Protein AF-A0A1M3CKR0-F1 (afdb_monomer)

Sequence (120 aa):
MLYFRGLHEDHRSVPDGVIRMSELWDAAGWQTMRSYVLAIVPIAEQAYTDLSDALEEGGFTFDFDFIPAVVGALDWSEYGPDRHGEPEEFVETVMASVAGRRRHVAAEALASENIIARKS

pLDDT: mean 84.42, std 11.02, range [51.0, 95.88]

Mean predicted aligned error: 6.71 Å

Secondary structure (DSSP, 8-state):
-HHHHHHHHTT----HHHHHHHHHHHHHHHHHHHHHHHHHHHHHHHHHHHHHHHHHHHT--IIIIIHHHHHHHEEEETTEEEE-S-HHHHHHHHHHHHHHHHHHHHHHHHHHHHHHHHH-

Foldseek 3Di:
DVVLVVCVVVVHDDQPLVVLLVVCCVVVHDVLNVVQVVVCVVLLVVLCVVCVVVCVVVVHDCPPQQVSLSSSQWDQDPVHTDHPDDSVVSSVSSVVRSVVVVVVVVVVVVVVVVVVVVVD

Radius of gyration: 15.77 Å; Cα contacts (8 Å, |Δi|>4): 90; chains: 1; bounding box: 29×50×38 Å

Structure (mmCIF, N/CA/C/O backbone):
data_AF-A0A1M3CK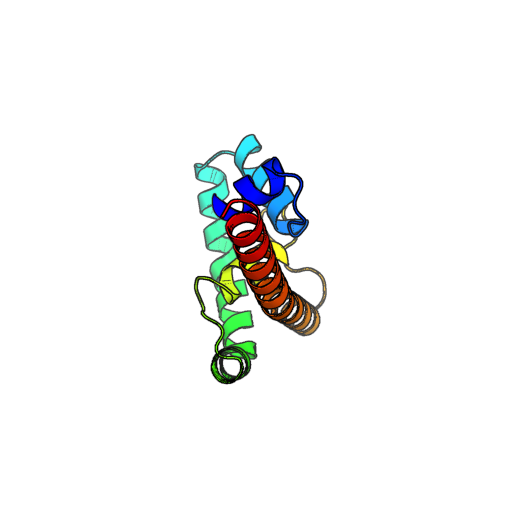R0-F1
#
_entry.id   AF-A0A1M3CKR0-F1
#
loop_
_atom_site.group_PDB
_atom_site.id
_atom_site.type_symbol
_atom_site.label_atom_id
_atom_site.label_alt_id
_atom_site.label_comp_id
_atom_site.label_asym_id
_atom_site.label_entity_id
_atom_site.label_seq_id
_atom_site.pdbx_PDB_ins_code
_atom_site.Cartn_x
_atom_site.Cartn_y
_atom_site.Cartn_z
_atom_site.occupancy
_atom_site.B_iso_or_equiv
_atom_site.auth_seq_id
_atom_site.auth_comp_id
_atom_site.auth_asym_id
_atom_site.auth_atom_id
_atom_site.pdbx_PDB_model_num
ATOM 1 N N . MET A 1 1 ? 2.021 8.449 -4.002 1.00 62.03 1 MET A N 1
ATOM 2 C CA . MET A 1 1 ? 3.227 8.650 -4.835 1.00 62.03 1 MET A CA 1
ATOM 3 C C . MET A 1 1 ? 3.930 9.960 -4.505 1.00 62.03 1 MET A C 1
ATOM 5 O O . MET A 1 1 ? 4.907 9.901 -3.777 1.00 62.03 1 MET A O 1
ATOM 9 N N . LEU A 1 2 ? 3.413 11.130 -4.910 1.00 66.38 2 LEU A N 1
ATOM 10 C CA . LEU A 1 2 ? 4.089 12.420 -4.659 1.00 66.38 2 LEU A CA 1
ATOM 11 C C . LEU A 1 2 ? 4.348 12.717 -3.171 1.00 66.38 2 LEU A C 1
ATOM 13 O O . LEU A 1 2 ? 5.404 13.236 -2.841 1.00 66.38 2 LEU A O 1
ATOM 17 N N . TYR A 1 3 ? 3.434 12.318 -2.278 1.00 69.81 3 TYR A N 1
ATOM 18 C CA . TYR A 1 3 ? 3.640 12.425 -0.827 1.00 69.81 3 TYR A CA 1
ATOM 19 C C . TYR A 1 3 ? 4.904 11.685 -0.359 1.00 69.81 3 TYR A C 1
ATOM 21 O O . TYR A 1 3 ? 5.778 12.294 0.244 1.00 69.81 3 TYR A O 1
ATOM 29 N N . PHE A 1 4 ? 5.043 10.396 -0.686 1.00 68.81 4 PHE A N 1
ATOM 30 C CA . PHE A 1 4 ? 6.212 9.607 -0.282 1.00 68.81 4 PHE A CA 1
ATOM 31 C C . PHE A 1 4 ? 7.494 10.029 -0.981 1.00 68.81 4 PHE A C 1
ATOM 33 O O . PHE A 1 4 ? 8.553 9.970 -0.373 1.00 68.81 4 PHE A O 1
ATOM 40 N N . ARG A 1 5 ? 7.398 10.478 -2.235 1.00 70.38 5 ARG A N 1
ATOM 41 C CA . ARG A 1 5 ? 8.544 11.048 -2.938 1.00 70.38 5 ARG A CA 1
ATOM 42 C C . ARG A 1 5 ? 9.067 12.283 -2.204 1.00 70.38 5 ARG A C 1
ATOM 44 O O . ARG A 1 5 ? 10.255 12.342 -1.932 1.00 70.38 5 ARG A O 1
ATOM 51 N N . GLY A 1 6 ? 8.177 13.188 -1.790 1.00 72.69 6 GLY A N 1
ATOM 52 C CA . GLY A 1 6 ? 8.547 14.332 -0.955 1.00 72.69 6 GLY A CA 1
ATOM 53 C C . GLY A 1 6 ? 9.144 13.913 0.391 1.00 72.69 6 GLY A C 1
ATOM 54 O O . GLY A 1 6 ? 10.178 14.435 0.781 1.00 72.69 6 GLY A O 1
ATOM 55 N N . LEU A 1 7 ? 8.562 12.915 1.072 1.00 72.25 7 LEU A N 1
ATOM 56 C CA . LEU A 1 7 ? 9.148 12.370 2.306 1.00 72.25 7 LEU A CA 1
ATOM 57 C C . LEU A 1 7 ? 10.575 11.841 2.084 1.00 72.25 7 LEU A C 1
ATOM 59 O O . LEU A 1 7 ? 11.463 12.143 2.874 1.00 72.25 7 LEU A O 1
ATOM 63 N N . HIS A 1 8 ? 10.792 11.072 1.017 1.00 71.56 8 HIS A N 1
ATOM 64 C CA . HIS A 1 8 ? 12.092 10.491 0.691 1.00 71.56 8 HIS A CA 1
ATOM 65 C C . HIS A 1 8 ? 13.125 11.568 0.324 1.00 71.56 8 HIS A C 1
ATOM 67 O O . HIS A 1 8 ? 14.253 11.534 0.813 1.00 71.56 8 HIS A O 1
ATOM 73 N N . GLU A 1 9 ? 12.729 12.550 -0.490 1.00 76.12 9 GLU A N 1
ATOM 74 C CA . GLU A 1 9 ? 13.554 13.712 -0.851 1.00 76.12 9 GLU A CA 1
ATOM 75 C C . GLU A 1 9 ? 13.908 14.570 0.382 1.00 76.12 9 GLU A C 1
ATOM 77 O O . GLU A 1 9 ? 15.019 15.085 0.468 1.00 76.12 9 GLU A O 1
ATOM 82 N N . ASP A 1 10 ? 13.021 14.635 1.382 1.00 75.94 10 ASP A N 1
ATOM 83 C CA . ASP A 1 10 ? 13.253 15.284 2.682 1.00 75.94 10 ASP A CA 1
ATOM 84 C C . ASP A 1 10 ? 14.053 14.414 3.682 1.00 75.94 10 ASP A C 1
ATOM 86 O O . ASP A 1 10 ? 14.173 14.770 4.858 1.00 75.94 10 ASP A O 1
ATOM 90 N N . HIS A 1 11 ? 14.570 13.251 3.262 1.00 70.50 11 HIS A N 1
ATOM 91 C CA . HIS A 1 11 ? 15.238 12.256 4.117 1.00 70.50 11 HIS A CA 1
ATOM 92 C C . HIS A 1 11 ? 14.393 11.762 5.306 1.00 70.50 11 HIS A C 1
ATOM 94 O O . HIS A 1 11 ? 14.924 11.325 6.333 1.00 70.50 11 HIS A O 1
ATOM 100 N N . ARG A 1 12 ? 13.063 11.816 5.184 1.00 69.94 12 ARG A N 1
ATOM 101 C CA . ARG A 1 12 ? 12.139 11.212 6.146 1.00 69.94 12 ARG A CA 1
ATOM 102 C C . ARG A 1 12 ? 11.995 9.718 5.870 1.00 69.94 12 ARG A C 1
ATOM 104 O O . ARG A 1 12 ? 12.202 9.246 4.756 1.00 69.94 12 ARG A O 1
ATOM 111 N N . SER A 1 13 ? 11.653 8.965 6.914 1.00 74.31 13 SER A N 1
ATOM 112 C CA . SER A 1 13 ? 11.474 7.515 6.811 1.00 74.31 13 SER A CA 1
ATOM 113 C C . SER A 1 13 ? 10.296 7.193 5.889 1.00 74.31 13 SER A C 1
ATOM 115 O O . SER A 1 13 ? 9.172 7.644 6.112 1.00 74.31 13 SER A O 1
ATOM 117 N N . VAL A 1 14 ? 10.575 6.411 4.852 1.00 74.88 14 VAL A N 1
ATOM 118 C CA . VAL A 1 14 ? 9.616 5.915 3.864 1.00 74.88 14 VAL A CA 1
ATOM 119 C C . VAL A 1 14 ? 9.779 4.395 3.800 1.00 74.88 14 VAL A C 1
ATOM 121 O O . VAL A 1 14 ? 10.913 3.931 3.908 1.00 74.88 14 VAL A O 1
ATOM 124 N N . PRO A 1 15 ? 8.698 3.606 3.649 1.00 81.56 15 PRO A N 1
ATOM 125 C CA . PRO A 1 15 ? 8.827 2.157 3.520 1.00 81.56 15 PRO A CA 1
ATOM 126 C C . PRO A 1 15 ? 9.697 1.769 2.317 1.00 81.56 15 PRO A C 1
ATOM 128 O O . PRO A 1 15 ? 9.524 2.328 1.231 1.00 81.56 15 PRO A O 1
ATOM 131 N N . ASP A 1 16 ? 10.572 0.777 2.490 1.00 85.00 16 ASP A N 1
ATOM 132 C CA . ASP A 1 16 ? 11.518 0.329 1.457 1.00 85.00 16 ASP A CA 1
ATOM 133 C C . ASP A 1 16 ? 10.819 -0.060 0.146 1.00 85.00 16 ASP A C 1
ATOM 135 O O . ASP A 1 16 ? 11.302 0.269 -0.939 1.00 85.00 16 ASP A O 1
ATOM 139 N N . GLY A 1 17 ? 9.635 -0.682 0.221 1.00 88.12 17 GLY A N 1
ATOM 140 C CA . GLY A 1 17 ? 8.830 -1.003 -0.959 1.00 88.12 17 GLY A CA 1
ATOM 141 C C . GLY A 1 17 ? 8.449 0.238 -1.772 1.00 88.12 17 GLY A C 1
ATOM 142 O O . GLY A 1 17 ? 8.514 0.225 -2.999 1.00 88.12 17 GLY A O 1
ATOM 143 N N . VAL A 1 18 ? 8.150 1.363 -1.113 1.00 87.38 18 VAL A N 1
ATOM 144 C CA . VAL A 1 18 ? 7.838 2.624 -1.805 1.00 87.38 18 VAL A CA 1
ATOM 145 C C . VAL A 1 18 ? 9.076 3.220 -2.478 1.00 87.38 18 VAL A C 1
ATOM 147 O O . VAL A 1 18 ? 8.954 3.772 -3.573 1.00 87.38 18 VAL A O 1
ATOM 150 N N . ILE A 1 19 ? 10.254 3.096 -1.857 1.00 87.62 19 ILE A N 1
ATOM 151 C CA . ILE A 1 19 ? 11.527 3.532 -2.452 1.00 87.62 19 ILE A CA 1
ATOM 152 C C . ILE A 1 19 ? 11.790 2.721 -3.724 1.00 87.62 19 ILE A C 1
ATOM 154 O O . ILE A 1 19 ? 11.913 3.303 -4.802 1.00 87.62 19 ILE A O 1
ATOM 158 N N . ARG A 1 20 ? 11.749 1.386 -3.626 1.00 89.38 20 ARG A N 1
ATOM 159 C CA . ARG A 1 20 ? 11.969 0.483 -4.769 1.00 89.38 20 ARG A CA 1
ATOM 160 C C . ARG A 1 20 ? 10.967 0.708 -5.899 1.00 89.38 20 ARG A C 1
ATOM 162 O O . ARG A 1 20 ? 11.340 0.737 -7.068 1.00 89.38 20 ARG A O 1
ATOM 169 N N . MET A 1 21 ? 9.699 0.926 -5.564 1.00 91.06 21 MET A N 1
ATOM 170 C CA . MET A 1 21 ? 8.663 1.276 -6.536 1.00 91.06 21 MET A CA 1
ATOM 171 C C . MET A 1 21 ? 8.963 2.593 -7.263 1.00 91.06 21 MET A C 1
ATOM 173 O O . MET A 1 21 ? 8.771 2.677 -8.476 1.00 91.06 21 MET A O 1
ATOM 177 N N . SER A 1 22 ? 9.456 3.610 -6.548 1.00 87.88 22 SER A N 1
ATOM 178 C CA . SER A 1 22 ? 9.839 4.892 -7.151 1.00 87.88 22 SER A CA 1
ATOM 179 C C . SER A 1 22 ? 11.046 4.750 -8.081 1.00 87.88 22 SER A C 1
ATOM 181 O O . SER A 1 22 ? 11.037 5.315 -9.171 1.00 87.88 22 SER A O 1
ATOM 183 N N . GLU A 1 23 ? 12.058 3.975 -7.690 1.00 89.69 23 GLU A N 1
ATOM 184 C CA . GLU A 1 23 ? 13.228 3.689 -8.534 1.00 89.69 23 GLU A CA 1
ATOM 185 C C . GLU A 1 23 ? 12.826 2.949 -9.818 1.00 89.69 23 GLU A C 1
ATOM 187 O O . GLU A 1 23 ? 13.259 3.305 -10.915 1.00 89.69 23 GLU A O 1
ATOM 192 N N . LEU A 1 24 ? 11.933 1.960 -9.704 1.00 90.81 24 LEU A N 1
ATOM 193 C CA . LEU A 1 24 ? 11.375 1.250 -10.856 1.00 90.81 24 LEU A CA 1
ATOM 194 C C . LEU A 1 24 ? 10.540 2.158 -11.750 1.00 90.81 24 LEU A C 1
ATOM 196 O O . LEU A 1 24 ? 10.590 2.014 -12.969 1.00 90.81 24 LEU A O 1
ATOM 200 N N . TRP A 1 25 ? 9.800 3.105 -11.176 1.00 90.31 25 TRP A N 1
ATOM 201 C CA . TRP A 1 25 ? 9.081 4.099 -11.962 1.00 90.31 25 TRP A CA 1
ATOM 202 C C . TRP A 1 25 ? 10.031 4.949 -12.804 1.00 90.31 25 TRP A C 1
ATOM 204 O O . TRP A 1 25 ? 9.786 5.138 -13.999 1.00 90.31 25 TRP A O 1
ATOM 214 N N . ASP A 1 26 ? 11.120 5.425 -12.201 1.00 89.94 26 ASP A N 1
ATOM 215 C CA . ASP A 1 26 ? 12.119 6.242 -12.886 1.00 89.94 26 ASP A CA 1
ATOM 216 C C . ASP A 1 26 ? 12.869 5.439 -13.972 1.00 89.94 26 ASP A C 1
ATOM 218 O O . ASP A 1 26 ? 13.189 5.989 -15.027 1.00 89.94 26 ASP A O 1
ATOM 222 N N . ALA A 1 27 ? 13.089 4.135 -13.767 1.00 92.38 27 ALA A N 1
ATOM 223 C CA . ALA A 1 27 ? 13.782 3.263 -14.720 1.00 92.38 27 ALA A CA 1
ATOM 224 C C . ALA A 1 27 ? 12.888 2.729 -15.857 1.00 92.38 27 ALA A C 1
ATOM 226 O O . ALA A 1 27 ? 13.282 2.743 -17.024 1.00 92.38 27 ALA A O 1
ATOM 227 N N . ALA A 1 28 ? 11.694 2.228 -15.532 1.00 89.44 28 ALA A N 1
ATOM 228 C CA . ALA A 1 28 ? 10.821 1.508 -16.463 1.00 89.44 28 ALA A CA 1
ATOM 229 C C . ALA A 1 28 ? 9.774 2.406 -17.144 1.00 89.44 28 ALA A C 1
ATOM 231 O O . ALA A 1 28 ? 9.190 2.023 -18.163 1.00 89.44 28 ALA A O 1
ATOM 232 N N . GLY A 1 29 ? 9.527 3.595 -16.588 1.00 89.94 29 GLY A N 1
ATOM 233 C CA . GLY A 1 29 ? 8.586 4.573 -17.114 1.00 89.94 29 GLY A CA 1
ATOM 234 C C . GLY A 1 29 ? 7.108 4.209 -16.921 1.00 89.94 29 GLY A C 1
ATOM 235 O O . GLY A 1 29 ? 6.721 3.135 -16.454 1.00 89.94 29 GLY A O 1
ATOM 236 N N . TRP A 1 30 ? 6.240 5.146 -17.307 1.00 88.88 30 TRP A N 1
ATOM 237 C CA . TRP A 1 30 ? 4.816 5.119 -16.956 1.00 88.88 30 TRP A CA 1
ATOM 238 C C . TRP A 1 30 ? 4.027 3.930 -17.535 1.00 88.88 30 TRP A C 1
ATOM 240 O O . TRP A 1 30 ? 3.058 3.486 -16.920 1.00 88.88 30 TRP A O 1
ATOM 250 N N . GLN A 1 31 ? 4.405 3.414 -18.711 1.00 91.19 31 GLN A N 1
ATOM 251 C CA . GLN A 1 31 ? 3.677 2.322 -19.378 1.00 91.19 31 GLN A CA 1
ATOM 252 C C . GLN A 1 31 ? 3.851 0.998 -18.634 1.00 91.19 31 GLN A C 1
ATOM 254 O O . GLN A 1 31 ? 2.870 0.309 -18.351 1.00 91.19 31 GLN A O 1
ATOM 259 N N . THR A 1 32 ? 5.089 0.673 -18.267 1.00 90.62 32 THR A N 1
ATOM 260 C CA . THR A 1 32 ? 5.414 -0.520 -17.481 1.00 90.62 32 THR A CA 1
ATOM 261 C C . THR A 1 32 ? 4.780 -0.431 -16.100 1.00 90.62 32 THR A C 1
ATOM 263 O O . THR A 1 32 ? 4.066 -1.341 -15.683 1.00 90.62 32 THR A O 1
ATOM 266 N N . MET A 1 33 ? 4.911 0.723 -15.442 1.00 90.56 33 MET A N 1
ATOM 267 C CA . MET A 1 33 ? 4.310 0.941 -14.126 1.00 90.56 33 MET A CA 1
ATOM 268 C C . MET A 1 33 ? 2.788 0.830 -14.131 1.00 90.56 33 MET A C 1
ATOM 270 O O . MET A 1 33 ? 2.210 0.336 -13.167 1.00 90.56 33 MET A O 1
ATOM 274 N N . ARG A 1 34 ? 2.119 1.220 -15.222 1.00 90.44 34 ARG A N 1
ATOM 275 C CA . ARG A 1 34 ? 0.676 0.999 -15.366 1.00 90.44 34 ARG A CA 1
ATOM 276 C C . ARG A 1 34 ? 0.324 -0.489 -15.308 1.00 90.44 34 ARG A C 1
ATOM 278 O O . ARG A 1 34 ? -0.678 -0.838 -14.695 1.00 90.44 34 ARG A O 1
ATOM 285 N N . SER A 1 35 ? 1.138 -1.350 -15.915 1.00 91.38 35 SER A N 1
ATOM 286 C CA . SER A 1 35 ? 0.933 -2.803 -15.865 1.00 91.38 35 SER A CA 1
ATOM 287 C C . SER A 1 35 ? 1.171 -3.351 -14.457 1.00 91.38 35 SER A C 1
ATOM 289 O O . SER A 1 35 ? 0.382 -4.159 -13.977 1.00 91.38 35 SER A O 1
ATOM 291 N N . TYR A 1 36 ? 2.190 -2.853 -13.753 1.00 91.88 36 TYR A N 1
ATOM 292 C CA . TYR A 1 36 ? 2.460 -3.242 -12.364 1.00 91.88 36 TYR A CA 1
ATOM 293 C C . TYR A 1 36 ? 1.349 -2.831 -11.408 1.00 91.88 36 TYR A C 1
ATOM 295 O O . TYR A 1 36 ? 0.929 -3.637 -10.591 1.00 91.88 36 TYR A O 1
ATOM 303 N N . VAL A 1 37 ? 0.802 -1.623 -11.547 1.00 86.88 37 VAL A N 1
ATOM 304 C CA . VAL A 1 37 ? -0.336 -1.182 -10.727 1.00 86.88 37 VAL A CA 1
ATOM 305 C C . VAL A 1 37 ? -1.551 -2.096 -10.914 1.00 86.88 37 VAL A C 1
ATOM 307 O O . VAL A 1 37 ? -2.233 -2.397 -9.940 1.00 86.88 37 VAL A O 1
ATOM 310 N N . LEU A 1 38 ? -1.805 -2.586 -12.132 1.00 91.50 38 LEU A N 1
ATOM 311 C CA . LEU A 1 38 ? -2.891 -3.543 -12.371 1.00 91.50 38 LEU A CA 1
ATOM 312 C C . LEU A 1 38 ? -2.653 -4.889 -11.672 1.00 91.50 38 LEU A C 1
ATOM 314 O O . LEU A 1 38 ? -3.612 -5.497 -11.208 1.00 91.50 38 LEU A O 1
ATOM 318 N N . ALA A 1 39 ? -1.399 -5.330 -11.553 1.00 92.12 39 ALA A N 1
ATOM 319 C CA . ALA A 1 39 ? -1.053 -6.568 -10.853 1.00 92.12 39 ALA A CA 1
ATOM 320 C C . ALA A 1 39 ? -1.268 -6.485 -9.328 1.00 92.12 39 ALA A C 1
ATOM 322 O O . ALA A 1 39 ? -1.469 -7.509 -8.684 1.00 92.12 39 ALA A O 1
ATOM 323 N N . ILE A 1 40 ? -1.285 -5.277 -8.755 1.00 93.00 40 ILE A N 1
ATOM 324 C CA . ILE A 1 40 ? -1.525 -5.061 -7.316 1.00 93.00 40 ILE A CA 1
ATOM 325 C C . ILE A 1 40 ? -2.991 -5.247 -6.955 1.00 93.00 40 ILE A C 1
ATOM 327 O O . ILE A 1 40 ? -3.282 -5.652 -5.837 1.00 93.00 40 ILE A O 1
ATOM 331 N N . VAL A 1 41 ? -3.913 -4.942 -7.874 1.00 92.31 41 VAL A N 1
ATOM 332 C CA . VAL A 1 41 ? 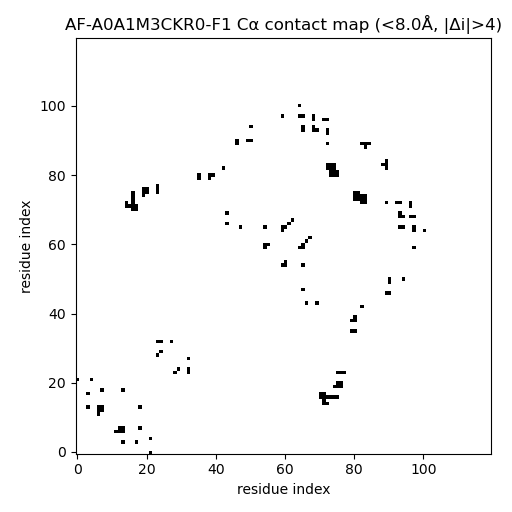-5.362 -4.953 -7.613 1.00 92.31 41 VAL A CA 1
ATOM 333 C C . VAL A 1 41 ? -5.824 -6.233 -6.905 1.00 92.31 41 VAL A C 1
ATOM 335 O O . VAL A 1 41 ? -6.363 -6.099 -5.811 1.00 92.31 41 VAL A O 1
ATOM 338 N N . PRO A 1 42 ? -5.559 -7.454 -7.414 1.00 93.12 42 PRO A N 1
ATOM 339 C CA . PRO A 1 42 ? -5.994 -8.673 -6.727 1.00 93.12 42 PRO A CA 1
ATOM 340 C C . PRO A 1 42 ? -5.350 -8.858 -5.344 1.00 93.12 42 PRO A C 1
ATOM 342 O O . PRO A 1 42 ? -5.981 -9.396 -4.438 1.00 93.12 42 PRO A O 1
ATOM 345 N N . ILE A 1 43 ? -4.112 -8.392 -5.150 1.00 93.19 43 ILE A N 1
ATOM 346 C CA . ILE A 1 43 ? -3.420 -8.460 -3.854 1.00 93.19 43 ILE A CA 1
ATOM 347 C C . ILE A 1 43 ? -4.089 -7.512 -2.851 1.00 93.19 43 ILE A C 1
ATOM 349 O O . ILE A 1 43 ? -4.353 -7.887 -1.710 1.00 93.19 43 ILE A O 1
ATOM 353 N N . ALA A 1 44 ? -4.387 -6.287 -3.286 1.00 94.25 44 ALA A N 1
ATOM 354 C CA . ALA A 1 44 ? -5.060 -5.284 -2.474 1.00 94.25 44 ALA A CA 1
ATOM 355 C C . ALA A 1 44 ? -6.502 -5.692 -2.141 1.00 94.25 44 ALA A C 1
ATOM 357 O O . ALA A 1 44 ? -6.936 -5.491 -1.014 1.00 94.25 44 ALA A O 1
ATOM 358 N N . GLU A 1 45 ? -7.235 -6.281 -3.087 1.00 94.69 45 GLU A N 1
ATOM 359 C CA . GLU A 1 45 ? -8.597 -6.781 -2.864 1.00 94.69 45 GLU A CA 1
ATOM 360 C C . GLU A 1 45 ? -8.629 -7.903 -1.821 1.00 94.69 45 GLU A C 1
ATOM 362 O O . GLU A 1 45 ? -9.463 -7.874 -0.913 1.00 94.69 45 GLU A O 1
ATOM 367 N N . GLN A 1 46 ? -7.695 -8.855 -1.909 1.00 94.38 46 GLN A N 1
ATOM 368 C CA . GLN A 1 46 ? -7.590 -9.932 -0.927 1.00 94.38 46 GLN A CA 1
ATOM 369 C C . GLN A 1 46 ? -7.260 -9.375 0.463 1.00 94.38 46 GLN A C 1
ATOM 371 O O . GLN A 1 46 ? -8.004 -9.608 1.410 1.00 94.38 46 GLN A O 1
ATOM 376 N N . ALA A 1 47 ? -6.211 -8.554 0.573 1.00 94.94 47 ALA A N 1
ATOM 377 C CA . ALA A 1 47 ? -5.831 -7.963 1.853 1.00 94.94 47 ALA A CA 1
ATOM 378 C C . ALA A 1 47 ? -6.933 -7.066 2.440 1.00 94.94 47 ALA A C 1
ATOM 380 O O . ALA A 1 47 ? -7.100 -7.020 3.653 1.00 94.94 47 ALA A O 1
ATOM 381 N N . TYR A 1 48 ? -7.700 -6.361 1.602 1.00 95.38 48 TYR A N 1
ATOM 382 C CA . TYR A 1 48 ? -8.823 -5.552 2.073 1.00 95.38 48 TYR A CA 1
ATOM 383 C C . TYR A 1 48 ? -9.961 -6.421 2.607 1.00 95.38 48 TYR A C 1
ATOM 385 O O . TYR A 1 48 ? -10.538 -6.085 3.633 1.00 95.38 48 TYR A O 1
ATOM 393 N N . THR A 1 49 ? -10.248 -7.548 1.953 1.00 95.88 49 THR A N 1
ATOM 394 C CA . THR A 1 49 ? -11.246 -8.519 2.428 1.00 95.88 49 THR A CA 1
ATOM 395 C C . THR A 1 49 ? -10.894 -9.038 3.821 1.00 95.88 49 THR A C 1
ATOM 397 O O . THR A 1 49 ? -11.773 -9.165 4.667 1.00 95.88 49 THR A O 1
ATOM 400 N N . ASP A 1 50 ? -9.608 -9.275 4.077 1.00 95.00 50 ASP A N 1
ATOM 401 C CA . ASP A 1 50 ? -9.137 -9.797 5.362 1.00 95.00 50 ASP A CA 1
ATOM 402 C C . ASP A 1 50 ? -9.044 -8.711 6.454 1.00 95.00 50 ASP A C 1
ATOM 404 O O . ASP A 1 50 ? -9.009 -9.025 7.644 1.00 95.00 50 ASP A O 1
ATOM 408 N N . LEU A 1 51 ? -9.009 -7.427 6.071 1.00 95.44 51 LEU A N 1
ATOM 409 C CA . LEU A 1 51 ? -8.750 -6.302 6.978 1.00 95.44 51 LEU A CA 1
ATOM 410 C C . LEU A 1 51 ? -9.887 -5.294 7.121 1.00 95.44 51 LEU A C 1
ATOM 412 O O . LEU A 1 51 ? -9.774 -4.414 7.976 1.00 95.44 51 LEU A O 1
ATOM 416 N N . SER A 1 52 ? -10.950 -5.371 6.318 1.00 94.88 52 SER A N 1
ATOM 417 C CA . SER A 1 52 ? -11.986 -4.330 6.245 1.00 94.88 52 SER A CA 1
ATOM 418 C C . SER A 1 52 ? -12.539 -3.963 7.619 1.00 94.88 52 SER A C 1
ATOM 420 O O . SER A 1 52 ? -12.558 -2.786 7.972 1.00 94.88 52 SER A O 1
ATOM 422 N N . ASP A 1 53 ? -12.878 -4.964 8.429 1.00 95.19 53 ASP A N 1
ATOM 423 C CA . ASP A 1 53 ? -13.466 -4.765 9.755 1.00 95.19 53 ASP A CA 1
ATOM 424 C C . ASP A 1 53 ? -12.490 -4.049 10.700 1.00 95.19 53 ASP A C 1
ATOM 426 O O . ASP A 1 53 ? -12.855 -3.099 11.393 1.00 95.19 53 ASP A O 1
ATOM 430 N N . ALA A 1 54 ? -11.214 -4.447 10.682 1.00 93.62 54 ALA A N 1
ATOM 431 C CA . ALA A 1 54 ? -10.174 -3.838 11.507 1.00 93.62 54 ALA A CA 1
ATOM 432 C C . ALA A 1 54 ? -9.840 -2.403 11.061 1.00 93.62 54 ALA A C 1
ATOM 434 O O . ALA A 1 54 ? -9.534 -1.539 11.888 1.00 93.62 54 ALA A O 1
ATOM 435 N N . LEU A 1 55 ? -9.894 -2.136 9.753 1.00 93.25 55 LEU A N 1
ATOM 436 C CA . LEU A 1 55 ? -9.710 -0.796 9.201 1.00 93.25 55 LEU A CA 1
ATOM 437 C C . LEU A 1 55 ? -10.857 0.126 9.623 1.00 93.25 55 LEU A C 1
ATOM 439 O O . LEU A 1 55 ? -10.598 1.243 10.075 1.00 93.25 55 LEU A O 1
ATOM 443 N N . GLU A 1 56 ? -12.098 -0.351 9.532 1.00 93.50 56 GLU A N 1
ATOM 444 C CA . GLU A 1 56 ? -13.288 0.391 9.951 1.00 93.50 56 GLU A CA 1
ATOM 445 C C . GLU A 1 56 ? -13.287 0.672 11.457 1.00 93.50 56 GLU A C 1
ATOM 447 O O . GLU A 1 56 ? -13.437 1.828 11.861 1.00 93.50 56 GLU A O 1
ATOM 452 N N . GLU A 1 57 ? -13.034 -0.340 12.292 1.00 91.94 57 GLU A N 1
ATOM 453 C CA . GLU A 1 57 ? -12.949 -0.181 13.749 1.00 91.94 57 GLU A CA 1
ATOM 454 C C . GLU A 1 57 ? -11.827 0.792 14.150 1.00 91.94 57 GLU A C 1
ATOM 456 O O . GLU A 1 57 ? -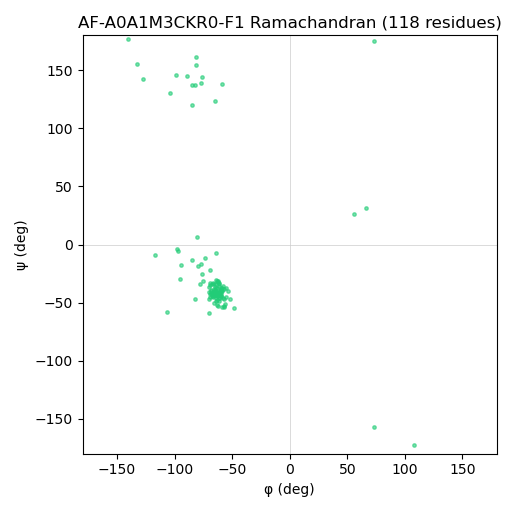11.992 1.631 15.041 1.00 91.94 57 GLU A O 1
ATOM 461 N N . GLY A 1 58 ? -10.692 0.737 13.450 1.00 87.62 58 GLY A N 1
ATOM 462 C CA . GLY A 1 58 ? -9.565 1.644 13.659 1.00 87.62 58 GLY A CA 1
ATOM 463 C C . GLY A 1 58 ? -9.784 3.072 13.141 1.00 87.62 58 GLY A C 1
ATOM 464 O O . GLY A 1 58 ? -8.989 3.968 13.464 1.00 87.62 58 GLY A O 1
ATOM 465 N N . GLY A 1 59 ? -10.845 3.308 12.361 1.00 90.62 59 GLY A N 1
ATOM 466 C CA . GLY A 1 59 ? -11.114 4.576 11.682 1.00 90.62 59 GLY A CA 1
ATOM 467 C C . GLY A 1 59 ? -10.089 4.905 10.592 1.00 90.62 59 GLY A C 1
ATOM 468 O O . GLY A 1 59 ? -9.771 6.078 10.389 1.00 90.62 59 GLY A O 1
ATOM 469 N N . PHE A 1 60 ? -9.527 3.884 9.945 1.00 90.06 60 PHE A N 1
ATOM 470 C CA . PHE A 1 60 ? -8.569 4.016 8.851 1.00 90.06 60 PHE A CA 1
ATOM 471 C C . PHE A 1 60 ? -9.283 4.080 7.504 1.00 90.06 60 PHE A C 1
ATOM 473 O O . PHE A 1 60 ? -10.298 3.430 7.268 1.00 90.06 60 PHE A O 1
ATOM 480 N N . THR A 1 61 ? -8.731 4.870 6.593 1.00 90.69 61 THR A N 1
ATOM 481 C CA . THR A 1 61 ? -9.307 5.097 5.271 1.00 90.69 61 THR A CA 1
ATOM 482 C C . THR A 1 61 ? -8.634 4.236 4.210 1.00 90.69 61 THR A C 1
ATOM 484 O O . THR A 1 61 ? -7.422 4.002 4.233 1.00 90.69 61 THR A O 1
ATOM 487 N N . PHE A 1 62 ? -9.421 3.811 3.224 1.00 89.44 62 PHE A N 1
ATOM 488 C CA . PHE A 1 62 ? -8.931 2.989 2.122 1.00 89.44 62 PHE A CA 1
ATOM 489 C C . PHE A 1 62 ? -7.801 3.680 1.332 1.00 89.44 62 PHE A C 1
ATOM 491 O O . PHE A 1 62 ? -6.703 3.140 1.199 1.00 89.44 62 PHE A O 1
ATOM 498 N N . ASP A 1 63 ? -8.039 4.908 0.863 1.00 88.44 63 ASP A N 1
ATOM 499 C CA . ASP A 1 63 ? -7.115 5.605 -0.040 1.00 88.44 63 ASP A CA 1
ATOM 500 C C . ASP A 1 63 ? -5.891 6.206 0.663 1.00 88.44 63 ASP A C 1
ATOM 502 O O . ASP A 1 63 ? -4.806 6.270 0.075 1.00 88.44 63 ASP A O 1
ATOM 506 N N . PHE A 1 64 ? -6.042 6.682 1.907 1.00 83.25 64 PHE A N 1
ATOM 507 C CA . PHE A 1 64 ? -4.949 7.367 2.601 1.00 83.25 64 PHE A CA 1
ATOM 508 C C . PHE A 1 64 ? -4.147 6.455 3.511 1.00 83.25 64 PHE A C 1
ATOM 510 O O . PHE A 1 64 ? -2.952 6.709 3.656 1.00 83.25 64 PHE A O 1
ATOM 517 N N . ASP A 1 65 ? -4.735 5.403 4.076 1.00 88.81 65 ASP A N 1
ATOM 518 C CA . ASP A 1 65 ? -4.039 4.524 5.013 1.00 88.81 65 ASP A CA 1
ATOM 519 C C . ASP A 1 65 ? -3.710 3.178 4.367 1.00 88.81 65 ASP A C 1
ATOM 521 O O . ASP A 1 65 ? -2.533 2.828 4.250 1.00 88.81 65 ASP A O 1
ATOM 525 N N . PHE A 1 66 ? -4.732 2.466 3.888 1.00 93.06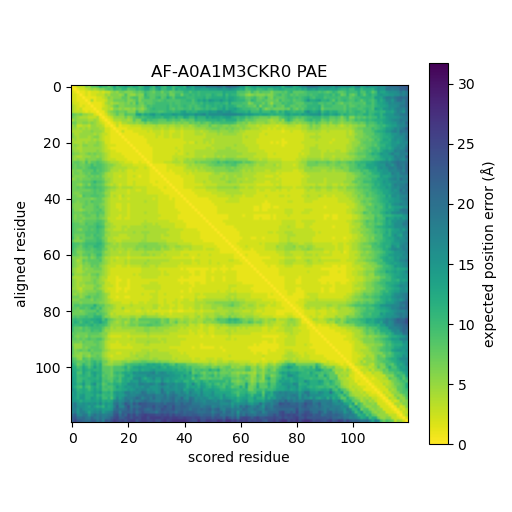 66 PHE A N 1
ATOM 526 C CA . PHE A 1 66 ? -4.606 1.083 3.431 1.00 93.06 66 PHE A CA 1
ATOM 527 C C . PHE A 1 66 ? -3.805 0.935 2.130 1.00 93.06 66 PHE A C 1
ATOM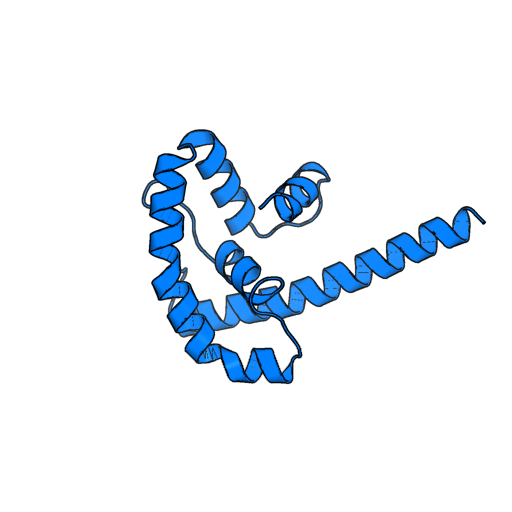 529 O O . PHE A 1 66 ? -2.767 0.277 2.132 1.00 93.06 66 PHE A O 1
ATOM 536 N N . ILE A 1 67 ? -4.224 1.570 1.028 1.00 92.44 67 ILE A N 1
ATOM 537 C CA . ILE A 1 67 ? -3.546 1.420 -0.275 1.00 92.44 67 ILE A CA 1
ATOM 538 C C . ILE A 1 67 ? -2.052 1.771 -0.195 1.00 92.44 67 ILE A C 1
ATOM 540 O O . ILE A 1 67 ? -1.216 1.014 -0.693 1.00 92.44 67 ILE A O 1
ATOM 544 N N . PRO A 1 68 ? -1.659 2.872 0.460 1.00 89.25 68 PRO A N 1
ATOM 545 C CA . PRO A 1 68 ? -0.252 3.172 0.675 1.00 89.25 68 PRO A CA 1
ATOM 546 C C . PRO A 1 68 ? 0.520 2.136 1.494 1.00 89.25 68 PRO A C 1
ATOM 548 O O . PRO A 1 68 ? 1.696 1.912 1.210 1.00 89.25 68 PRO A O 1
ATOM 551 N N . ALA A 1 69 ? -0.112 1.523 2.498 1.00 92.31 69 ALA A N 1
ATOM 552 C CA . ALA A 1 69 ? 0.501 0.462 3.289 1.00 92.31 69 ALA A CA 1
ATOM 553 C C . ALA A 1 69 ? 0.706 -0.809 2.454 1.00 92.31 69 ALA A C 1
ATOM 555 O O . ALA A 1 69 ? 1.792 -1.377 2.495 1.00 92.31 69 ALA A O 1
ATOM 556 N N . VAL A 1 70 ? -0.275 -1.186 1.625 1.00 94.25 70 VAL A N 1
ATOM 557 C CA . VAL A 1 70 ? -0.146 -2.276 0.642 1.00 94.25 70 VAL A CA 1
ATOM 558 C C . VAL A 1 70 ? 1.027 -2.009 -0.297 1.00 94.25 70 VAL A C 1
ATOM 560 O O . VAL A 1 70 ? 1.933 -2.825 -0.402 1.00 94.25 70 VAL A O 1
ATOM 563 N N . VAL A 1 71 ? 1.065 -0.832 -0.928 1.00 92.38 71 VAL A N 1
ATOM 564 C CA . VAL A 1 71 ? 2.148 -0.444 -1.849 1.00 92.38 71 VAL A CA 1
ATOM 565 C C . VAL A 1 71 ? 3.522 -0.497 -1.176 1.00 92.38 71 VAL A C 1
ATOM 567 O O . VAL A 1 71 ? 4.495 -0.897 -1.812 1.00 92.38 71 VAL A O 1
ATOM 570 N N . GLY A 1 72 ? 3.609 -0.099 0.095 1.00 91.56 72 GLY A N 1
ATOM 571 C CA . GLY A 1 72 ? 4.856 -0.131 0.857 1.00 91.56 72 GLY A CA 1
ATOM 572 C C . GLY A 1 72 ? 5.281 -1.514 1.346 1.00 91.56 72 GLY A C 1
ATOM 573 O O . GLY A 1 72 ? 6.476 -1.714 1.543 1.00 91.56 72 GLY A O 1
ATOM 574 N N . ALA A 1 73 ? 4.339 -2.441 1.523 1.00 93.62 73 ALA A N 1
ATOM 575 C CA . ALA A 1 73 ? 4.591 -3.815 1.959 1.00 93.62 73 ALA A CA 1
ATOM 576 C C . ALA A 1 73 ? 4.964 -4.766 0.807 1.00 93.62 73 ALA A C 1
ATOM 578 O O . ALA A 1 73 ? 5.409 -5.884 1.054 1.00 93.62 73 ALA A O 1
ATOM 579 N N . LEU A 1 74 ? 4.761 -4.346 -0.442 1.00 94.50 74 LEU A N 1
ATOM 580 C CA . LEU A 1 74 ? 5.120 -5.133 -1.617 1.00 94.50 74 LEU A CA 1
ATOM 581 C C . LEU A 1 74 ? 6.628 -5.094 -1.885 1.00 94.50 74 LEU A C 1
ATOM 583 O O . LEU A 1 74 ? 7.283 -4.055 -1.755 1.00 94.50 74 LEU A O 1
ATOM 587 N N . ASP A 1 75 ? 7.147 -6.222 -2.354 1.00 92.19 75 ASP A N 1
ATOM 588 C CA . ASP A 1 75 ? 8.460 -6.326 -2.965 1.00 92.19 75 ASP A CA 1
ATOM 589 C C . ASP A 1 75 ? 8.355 -5.957 -4.443 1.00 92.19 75 ASP A C 1
ATOM 591 O O . ASP A 1 75 ? 7.629 -6.571 -5.223 1.00 92.19 75 ASP A O 1
ATOM 595 N N . TRP A 1 76 ? 9.090 -4.921 -4.836 1.00 93.25 76 TRP A N 1
ATOM 596 C CA . TRP A 1 76 ? 9.054 -4.397 -6.194 1.00 93.25 76 TRP A CA 1
ATOM 597 C C . TRP A 1 76 ? 10.294 -4.815 -6.973 1.00 93.25 76 TRP A C 1
ATOM 599 O O . TRP A 1 76 ? 11.423 -4.629 -6.512 1.00 93.25 76 TRP A O 1
ATOM 609 N N . SE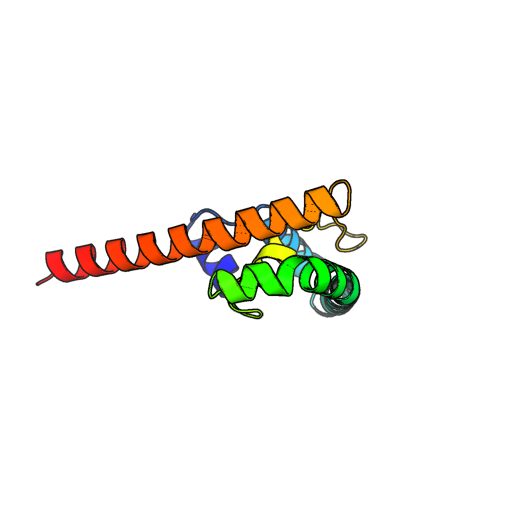R A 1 77 ? 10.079 -5.342 -8.178 1.00 91.75 77 SER A N 1
ATOM 610 C CA . SER A 1 77 ? 11.145 -5.754 -9.092 1.00 91.75 77 SER A CA 1
ATOM 611 C C . SER A 1 77 ? 10.824 -5.413 -10.551 1.00 91.75 77 SER A C 1
ATOM 613 O O . SER A 1 77 ? 9.728 -4.960 -10.886 1.00 91.75 77 SER A O 1
ATOM 615 N N . GLU A 1 78 ? 11.772 -5.692 -11.448 1.00 90.06 78 GLU A N 1
ATOM 616 C CA . GLU A 1 78 ? 11.556 -5.635 -12.900 1.00 90.06 78 GLU A CA 1
ATOM 617 C C . GLU A 1 78 ? 10.530 -6.660 -13.421 1.00 90.06 78 GLU A C 1
ATOM 619 O O . GLU A 1 78 ? 10.161 -6.598 -14.588 1.00 90.06 78 GLU A O 1
ATOM 624 N N . TYR A 1 79 ? 10.060 -7.584 -12.577 1.00 89.81 79 TYR A N 1
ATOM 625 C CA . TYR A 1 79 ? 8.988 -8.533 -12.896 1.00 89.81 79 TYR A CA 1
ATOM 626 C C . TYR A 1 79 ? 7.622 -8.074 -12.371 1.00 89.81 79 TYR A C 1
ATOM 628 O O . TYR A 1 79 ? 6.608 -8.713 -12.646 1.00 89.81 79 TYR A O 1
ATOM 636 N N . GLY A 1 80 ? 7.588 -6.951 -11.651 1.00 89.94 80 GLY A N 1
ATOM 637 C CA . GLY A 1 80 ? 6.394 -6.402 -11.027 1.00 89.94 80 GLY A CA 1
ATOM 638 C C . GLY A 1 80 ? 6.383 -6.545 -9.503 1.00 89.94 80 GLY A C 1
ATOM 639 O O . GLY A 1 80 ? 7.409 -6.889 -8.903 1.00 89.94 80 GLY A O 1
ATOM 640 N N . PRO A 1 81 ? 5.243 -6.200 -8.882 1.00 94.12 81 PRO A N 1
ATOM 641 C CA . PRO A 1 81 ? 5.054 -6.270 -7.444 1.00 94.12 81 PRO A CA 1
ATOM 642 C C . PRO A 1 81 ? 4.700 -7.691 -7.007 1.00 94.12 81 PRO A C 1
ATOM 644 O O . PRO A 1 81 ? 3.845 -8.331 -7.618 1.00 94.12 81 PRO A O 1
ATOM 647 N N . ASP A 1 82 ? 5.306 -8.136 -5.914 1.00 92.00 82 ASP A N 1
ATOM 648 C CA . ASP A 1 82 ? 4.976 -9.392 -5.247 1.00 92.00 82 ASP A CA 1
ATOM 649 C C . ASP A 1 82 ? 4.824 -9.174 -3.739 1.00 92.00 82 ASP A C 1
ATOM 651 O O . ASP A 1 82 ? 5.361 -8.219 -3.172 1.00 92.00 82 ASP A O 1
ATOM 655 N N . ARG A 1 83 ? 4.063 -10.044 -3.078 1.00 89.69 83 ARG A N 1
ATOM 656 C CA . ARG A 1 83 ? 3.962 -10.034 -1.617 1.00 89.69 83 ARG A CA 1
ATOM 657 C C . ARG A 1 83 ? 5.109 -10.843 -1.025 1.00 89.69 83 ARG A C 1
ATOM 659 O O . ARG A 1 83 ? 5.419 -11.932 -1.496 1.00 89.69 83 ARG A O 1
ATOM 666 N N . HIS A 1 84 ? 5.707 -10.325 0.038 1.00 81.88 84 HIS A N 1
ATOM 667 C CA . HIS A 1 84 ? 6.662 -11.099 0.817 1.00 81.88 84 HIS A CA 1
ATOM 668 C C . HIS A 1 84 ? 5.924 -12.104 1.713 1.00 81.88 84 HIS A C 1
ATOM 670 O O . HIS A 1 84 ? 4.919 -11.744 2.326 1.00 81.88 84 HIS A O 1
ATOM 676 N N . GLY A 1 85 ? 6.438 -13.330 1.823 1.00 85.00 85 GLY A N 1
ATOM 677 C CA . GLY A 1 85 ? 5.943 -14.319 2.790 1.00 85.00 85 GLY A CA 1
ATOM 678 C C . GLY A 1 85 ? 4.585 -14.937 2.447 1.00 85.00 85 GLY A C 1
ATOM 679 O O . GLY A 1 85 ? 4.181 -14.981 1.284 1.00 85.00 85 GLY A O 1
ATOM 680 N N . GLU A 1 86 ? 3.890 -15.454 3.459 1.00 89.75 86 GLU A N 1
ATOM 681 C CA . GLU A 1 86 ? 2.531 -16.014 3.342 1.00 89.75 86 GLU A CA 1
ATOM 682 C C . GLU A 1 86 ? 1.443 -14.914 3.371 1.00 89.75 86 GLU A C 1
ATOM 684 O O . GLU A 1 86 ? 1.726 -13.777 3.762 1.00 89.75 86 GLU A O 1
ATOM 689 N N . PRO A 1 87 ? 0.202 -15.183 2.909 1.00 89.06 87 PRO A N 1
ATOM 690 C CA . PRO A 1 87 ? -0.860 -14.173 2.873 1.00 89.06 87 PRO A CA 1
ATOM 691 C C . PRO A 1 87 ? -1.106 -13.500 4.228 1.00 89.06 87 PRO A C 1
ATOM 693 O O . PRO A 1 87 ? -1.284 -12.285 4.290 1.00 89.06 87 PRO A O 1
ATOM 696 N N . GLU A 1 88 ? -1.058 -14.269 5.312 1.00 90.56 88 GLU A N 1
ATOM 697 C CA . GLU A 1 88 ? -1.276 -13.785 6.673 1.00 90.56 88 GLU A CA 1
ATOM 698 C C . GLU A 1 88 ? -0.154 -12.834 7.122 1.00 90.56 88 GLU A C 1
ATOM 700 O O . GLU A 1 88 ? -0.426 -11.764 7.664 1.00 90.56 88 GLU A O 1
ATOM 705 N N . GLU A 1 89 ? 1.104 -13.167 6.818 1.00 91.56 89 GLU A N 1
ATOM 706 C CA . GLU A 1 89 ? 2.271 -12.326 7.130 1.00 91.56 89 GLU A CA 1
ATOM 707 C C . GLU A 1 89 ? 2.223 -10.992 6.369 1.00 91.56 89 GLU A C 1
ATOM 709 O O . GLU A 1 89 ? 2.571 -9.927 6.897 1.00 91.56 89 GLU A O 1
ATOM 714 N N . PHE A 1 90 ? 1.749 -11.033 5.121 1.00 93.50 90 PHE A N 1
ATOM 715 C CA . PHE A 1 90 ? 1.541 -9.833 4.321 1.00 93.50 90 PHE A CA 1
ATOM 716 C C . PHE A 1 90 ? 0.488 -8.919 4.956 1.00 93.50 90 PHE A C 1
ATOM 718 O O . PHE A 1 90 ? 0.723 -7.722 5.133 1.00 93.50 90 PHE A O 1
ATOM 725 N N . VAL A 1 91 ? -0.653 -9.482 5.349 1.00 93.69 91 VAL A N 1
ATOM 726 C CA . VAL A 1 91 ? -1.753 -8.757 5.994 1.00 93.69 91 VAL A CA 1
ATOM 727 C C . VAL A 1 91 ? -1.312 -8.127 7.325 1.00 93.69 91 VAL A C 1
ATOM 729 O O . VAL A 1 91 ? -1.600 -6.952 7.580 1.00 93.69 91 VAL A O 1
ATOM 732 N N . GLU A 1 92 ? -0.531 -8.844 8.138 1.00 93.44 92 GLU A N 1
ATOM 733 C CA . GLU A 1 92 ? 0.080 -8.305 9.362 1.00 93.44 92 GLU A CA 1
ATOM 734 C C . GLU A 1 92 ? 1.010 -7.118 9.069 1.00 93.44 92 GLU A C 1
ATOM 736 O O . GLU A 1 92 ? 0.938 -6.075 9.730 1.00 93.44 92 GLU A O 1
ATOM 741 N N . THR A 1 93 ? 1.845 -7.239 8.035 1.00 92.75 93 THR A N 1
ATOM 742 C CA . THR A 1 93 ? 2.764 -6.175 7.605 1.00 92.75 93 THR A CA 1
ATOM 743 C C . THR A 1 93 ? 2.008 -4.927 7.140 1.00 92.75 93 THR A C 1
ATOM 745 O O . THR A 1 93 ? 2.380 -3.797 7.488 1.00 92.75 93 THR A O 1
ATOM 748 N N . VAL A 1 94 ? 0.914 -5.109 6.393 1.00 93.81 94 VAL A N 1
ATOM 749 C CA . VAL A 1 94 ? 0.040 -4.015 5.952 1.00 93.81 94 VAL A CA 1
ATOM 750 C C . VAL A 1 94 ? -0.568 -3.299 7.158 1.00 93.81 94 VAL A C 1
ATOM 752 O O . VAL A 1 94 ? -0.463 -2.073 7.254 1.00 93.81 94 VAL A O 1
ATOM 755 N N . MET A 1 95 ? -1.123 -4.028 8.127 1.00 93.25 95 MET A N 1
ATOM 756 C CA . MET A 1 95 ? -1.708 -3.412 9.325 1.00 93.25 95 MET A CA 1
ATOM 757 C C . MET A 1 95 ? -0.682 -2.701 10.205 1.00 93.25 95 MET A C 1
ATOM 759 O O . MET A 1 95 ? -0.950 -1.604 10.707 1.00 93.25 95 MET A O 1
ATOM 763 N N . ALA A 1 96 ? 0.515 -3.268 10.359 1.00 90.69 96 ALA A N 1
ATOM 764 C CA . ALA A 1 96 ? 1.602 -2.610 11.076 1.00 90.69 96 ALA A CA 1
ATOM 765 C C . ALA A 1 96 ? 1.971 -1.267 10.419 1.00 90.69 96 ALA A C 1
ATOM 767 O O . ALA A 1 96 ? 2.190 -0.268 11.116 1.00 90.69 96 ALA A O 1
ATOM 768 N N . SER A 1 97 ? 1.971 -1.222 9.083 1.00 89.06 97 SER A N 1
ATOM 769 C CA . SER A 1 97 ? 2.226 -0.013 8.294 1.00 89.06 97 SER A CA 1
ATOM 770 C C . SER A 1 97 ? 1.096 1.019 8.412 1.00 89.06 97 SER A C 1
ATOM 772 O O . SER A 1 97 ? 1.380 2.201 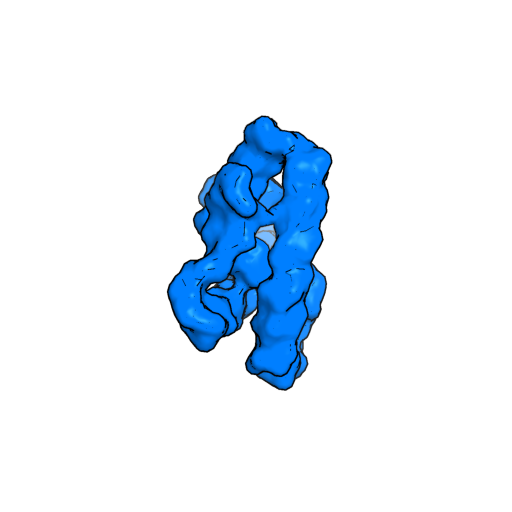8.631 1.00 89.06 97 SER A O 1
ATOM 774 N N . VAL A 1 98 ? -0.173 0.594 8.371 1.00 89.44 98 VAL A N 1
ATOM 775 C CA . VAL A 1 98 ? -1.351 1.452 8.627 1.00 89.44 98 VAL A CA 1
ATOM 776 C C . VAL A 1 98 ? -1.254 2.115 10.009 1.00 89.44 98 VAL A C 1
ATOM 778 O O . VAL A 1 98 ? -1.303 3.343 10.135 1.00 89.44 98 VAL A O 1
ATOM 781 N N . ALA A 1 99 ? -1.009 1.324 11.057 1.00 84.31 99 ALA A N 1
ATOM 782 C CA . ALA A 1 99 ? -0.877 1.826 12.425 1.00 84.31 99 ALA A CA 1
ATOM 783 C C . ALA A 1 99 ? 0.381 2.697 12.628 1.00 84.31 99 ALA A C 1
ATOM 785 O O . ALA A 1 99 ? 0.386 3.643 13.425 1.00 84.31 99 ALA A O 1
ATOM 786 N N . GLY A 1 100 ? 1.475 2.386 11.929 1.00 80.25 100 GLY A N 1
ATOM 787 C CA . GLY A 1 100 ? 2.704 3.181 11.917 1.00 80.25 100 GLY A CA 1
ATOM 788 C C . GLY A 1 100 ? 2.496 4.568 11.316 1.00 80.25 100 GLY A C 1
ATOM 789 O O . GLY A 1 100 ? 2.938 5.568 11.889 1.00 80.25 100 GLY A O 1
ATOM 790 N N . ARG A 1 101 ? 1.755 4.658 10.210 1.00 72.75 101 ARG A N 1
ATOM 791 C CA . ARG A 1 101 ? 1.544 5.921 9.502 1.00 72.75 101 ARG A CA 1
ATOM 792 C C . ARG A 1 101 ? 0.744 6.936 10.307 1.00 72.75 101 ARG A C 1
ATOM 794 O O . ARG A 1 101 ? 1.125 8.104 10.346 1.00 72.75 101 ARG A O 1
ATOM 801 N N . ARG A 1 102 ? -0.301 6.507 11.019 1.00 71.19 102 ARG A N 1
ATOM 802 C CA . ARG A 1 102 ? -1.067 7.396 11.910 1.00 71.19 102 ARG A CA 1
ATOM 803 C C . ARG A 1 102 ? -0.185 8.021 12.992 1.00 71.19 102 ARG A C 1
ATOM 805 O O . ARG A 1 102 ? -0.314 9.210 13.275 1.00 71.19 102 ARG A O 1
ATOM 812 N N . ARG A 1 103 ? 0.747 7.245 13.559 1.00 69.44 103 ARG A N 1
ATOM 813 C CA . ARG A 1 103 ? 1.730 7.755 14.530 1.00 69.44 103 ARG A CA 1
ATOM 814 C C . ARG A 1 103 ? 2.664 8.785 13.900 1.00 69.44 103 ARG A C 1
ATOM 816 O O . ARG A 1 103 ? 2.954 9.795 14.533 1.00 69.44 103 ARG A O 1
ATOM 823 N N . HIS A 1 104 ? 3.093 8.557 12.660 1.00 68.19 104 HIS A N 1
ATOM 824 C CA . HIS A 1 104 ? 3.946 9.495 11.936 1.00 68.19 104 HIS A CA 1
ATOM 825 C C . HIS A 1 104 ? 3.228 10.818 11.633 1.00 68.19 104 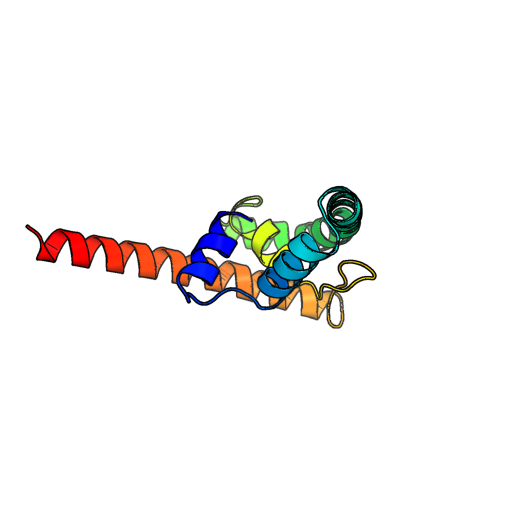HIS A C 1
ATOM 827 O O . HIS A 1 104 ? 3.728 11.875 12.003 1.00 68.19 104 HIS A O 1
ATOM 833 N N . VAL A 1 105 ? 2.015 10.770 11.069 1.00 66.44 105 VAL A N 1
ATOM 834 C CA . VAL A 1 105 ? 1.205 11.971 10.781 1.00 66.44 105 VAL A CA 1
ATOM 835 C C . VAL A 1 105 ? 0.904 12.763 12.057 1.00 66.44 105 VAL A C 1
ATOM 837 O O . VAL A 1 105 ? 1.025 13.987 12.069 1.00 66.44 105 VAL A O 1
ATOM 840 N N . ALA A 1 106 ? 0.566 12.080 13.155 1.00 66.00 106 ALA A N 1
ATOM 841 C CA . ALA A 1 106 ? 0.348 12.733 14.445 1.00 66.00 106 ALA A CA 1
ATOM 842 C C . ALA A 1 106 ? 1.621 13.421 14.975 1.00 66.00 106 ALA A C 1
ATOM 844 O O . ALA A 1 106 ? 1.552 14.538 15.486 1.00 66.00 106 ALA A O 1
ATOM 845 N N . ALA A 1 107 ? 2.787 12.784 1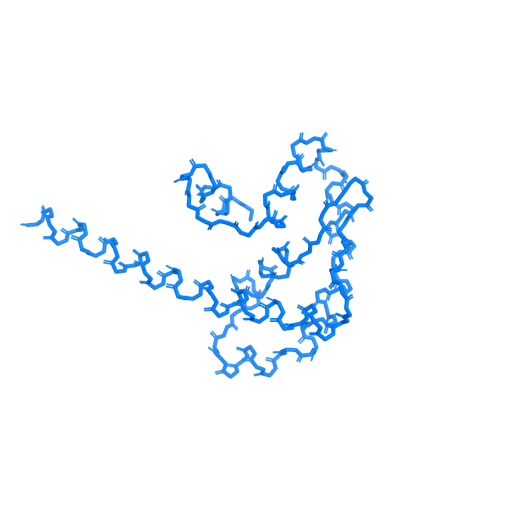4.830 1.00 70.00 107 ALA A N 1
ATOM 846 C CA . ALA A 1 107 ? 4.064 13.373 15.223 1.00 70.00 107 ALA A CA 1
ATOM 847 C C . ALA A 1 107 ? 4.424 14.605 14.373 1.00 70.00 107 ALA A C 1
ATOM 849 O O . ALA A 1 107 ? 4.925 15.592 14.912 1.00 70.00 107 ALA A O 1
ATOM 850 N N . GLU A 1 108 ? 4.138 14.583 13.069 1.00 69.44 108 GLU A N 1
ATOM 851 C CA . GLU A 1 108 ? 4.361 15.727 12.177 1.00 69.44 108 GLU A CA 1
ATOM 852 C C . GLU A 1 108 ? 3.458 16.914 12.515 1.00 69.44 108 GLU A C 1
ATOM 854 O O . GLU A 1 108 ? 3.951 18.038 12.599 1.00 69.44 108 GLU A O 1
ATOM 859 N N . ALA A 1 109 ? 2.171 16.675 12.785 1.00 67.44 109 ALA A N 1
ATOM 860 C CA . ALA A 1 109 ? 1.245 17.725 13.207 1.00 67.44 109 ALA A CA 1
ATOM 861 C C . ALA A 1 109 ? 1.739 18.433 14.483 1.00 67.44 109 ALA A C 1
ATOM 863 O O . ALA A 1 109 ? 1.836 19.661 14.519 1.00 67.44 109 ALA A O 1
ATOM 864 N N . LEU A 1 110 ? 2.167 17.658 15.486 1.00 69.19 110 LEU A N 1
ATOM 865 C CA . LEU A 1 110 ? 2.747 18.183 16.728 1.00 69.19 110 LEU A CA 1
ATOM 866 C C . LEU A 1 110 ? 4.059 18.951 16.495 1.00 69.19 110 LEU A C 1
ATOM 868 O O . LEU A 1 110 ? 4.330 19.957 17.156 1.00 69.19 110 LEU A O 1
ATOM 872 N N . ALA A 1 111 ? 4.904 18.491 15.571 1.00 69.50 111 ALA A N 1
ATOM 873 C CA . ALA A 1 111 ? 6.139 19.188 15.221 1.00 69.50 111 ALA A CA 1
ATOM 874 C C . ALA A 1 111 ? 5.851 20.531 14.528 1.00 69.50 111 ALA A C 1
ATOM 876 O O . ALA A 1 111 ? 6.473 21.541 14.865 1.00 69.50 111 ALA A O 1
ATOM 877 N N . SER A 1 112 ? 4.886 20.572 13.605 1.00 67.56 112 SER A N 1
ATOM 878 C CA . SER A 1 112 ? 4.457 21.798 12.926 1.00 67.56 112 SER A CA 1
ATOM 879 C C . SER A 1 112 ? 3.846 22.818 13.890 1.00 67.56 112 SER A C 1
ATOM 881 O O . SER A 1 112 ? 4.209 23.994 13.829 1.00 67.56 112 SER A O 1
ATOM 883 N N . GLU A 1 113 ? 2.995 22.386 14.824 1.00 69.50 113 GLU A N 1
ATOM 884 C CA . GLU A 1 113 ? 2.432 23.252 15.872 1.00 69.50 113 GLU A CA 1
ATOM 885 C C . GLU A 1 113 ? 3.527 23.875 16.748 1.00 69.50 113 GLU A C 1
ATOM 887 O O . GLU A 1 113 ? 3.532 25.085 16.977 1.00 69.50 113 GLU A O 1
ATOM 892 N N . ASN A 1 114 ? 4.520 23.082 17.165 1.00 63.97 114 ASN A N 1
ATOM 893 C CA . ASN A 1 114 ? 5.654 23.572 17.953 1.00 63.97 114 ASN A CA 1
ATOM 894 C C . ASN A 1 114 ? 6.529 24.587 17.194 1.00 63.97 114 ASN A C 1
ATOM 896 O O . ASN A 1 114 ? 7.076 25.513 17.799 1.00 63.97 114 ASN A O 1
ATOM 900 N N . ILE A 1 115 ? 6.673 24.437 15.874 1.00 66.06 115 ILE A N 1
ATOM 901 C CA . ILE A 1 115 ? 7.406 25.393 15.030 1.00 66.06 115 ILE A CA 1
ATOM 902 C C . ILE A 1 115 ? 6.640 26.717 14.912 1.00 66.06 115 ILE A C 1
ATOM 904 O O . ILE A 1 115 ? 7.259 27.781 14.969 1.00 66.06 115 ILE A O 1
ATOM 908 N N . ILE A 1 116 ? 5.314 26.667 14.767 1.00 65.38 116 ILE A N 1
ATOM 909 C CA . ILE A 1 116 ? 4.455 27.859 14.695 1.00 65.38 116 ILE A CA 1
ATOM 910 C C . ILE A 1 116 ? 4.449 28.593 16.044 1.00 65.38 116 ILE A C 1
ATOM 912 O O . ILE A 1 116 ? 4.656 29.807 16.082 1.00 65.38 116 ILE A O 1
ATOM 916 N N . ALA A 1 117 ? 4.321 27.859 17.152 1.00 59.91 117 ALA A N 1
ATOM 917 C CA . ALA A 1 117 ? 4.346 28.418 18.502 1.00 59.91 117 ALA A CA 1
ATOM 918 C C . ALA A 1 117 ? 5.686 29.091 18.856 1.00 59.91 117 ALA A C 1
ATOM 920 O O . ALA A 1 117 ? 5.698 30.075 19.582 1.00 59.91 117 ALA A O 1
ATOM 921 N N . ARG A 1 118 ? 6.819 28.612 18.320 1.00 59.62 118 ARG A N 1
ATOM 922 C CA . ARG A 1 118 ? 8.141 29.249 18.504 1.00 59.62 118 ARG A CA 1
ATOM 923 C C . ARG A 1 118 ? 8.375 30.502 17.656 1.00 59.62 118 ARG A C 1
ATOM 925 O O . ARG A 1 118 ? 9.337 31.220 17.916 1.00 59.62 118 ARG A O 1
ATOM 932 N N . LYS A 1 119 ? 7.572 30.724 16.613 1.00 55.78 119 LYS A N 1
ATOM 933 C CA . LYS A 1 119 ? 7.668 31.897 15.725 1.00 55.78 119 LYS A CA 1
ATOM 934 C C . LYS A 1 119 ? 6.688 33.020 16.097 1.00 55.78 119 LYS A C 1
ATOM 936 O O . LYS A 1 119 ? 6.743 34.067 15.455 1.00 55.78 119 LYS A O 1
ATOM 941 N N . SER A 1 120 ? 5.811 32.785 17.076 1.00 51.00 120 SER A N 1
ATOM 942 C CA . SER A 1 120 ? 4.800 33.725 17.586 1.00 51.00 120 SER A CA 1
ATOM 943 C C . SER A 1 120 ? 5.299 34.421 18.848 1.00 51.00 120 SER A C 1
ATOM 945 O O . SER A 1 120 ? 4.956 35.608 19.029 1.00 51.00 120 SER A O 1
#

Solvent-accessible surface area (backbone atoms only — not comparable to full-atom values): 6677 Å² total; per-residue (Å²): 106,72,68,55,50,51,35,47,77,69,72,40,95,64,52,67,20,46,53,43,44,51,54,48,39,74,72,60,33,72,71,54,45,54,55,34,58,59,63,42,49,67,57,52,53,52,47,41,72,80,36,47,68,61,32,57,77,71,70,52,45,62,81,78,31,46,52,55,18,48,54,28,54,24,47,53,52,102,90,34,67,40,74,54,81,52,77,67,58,38,44,52,48,25,50,54,40,34,61,48,48,56,54,48,56,53,51,49,52,54,51,51,51,55,55,53,63,74,73,109